Protein AF-A0A6L5Y788-F1 (afdb_monomer)

Organism: NCBI:txid2652293

Solvent-accessible surface area (backbone atoms only — not comparable to full-atom values): 7033 Å² total; per-residue (Å²): 133,80,58,71,67,57,57,49,53,23,48,60,52,17,72,68,35,89,85,42,58,87,49,101,49,81,70,29,58,57,44,36,47,52,39,24,48,56,45,33,57,74,68,73,44,86,84,49,72,66,62,54,51,52,50,51,50,54,55,53,49,57,52,54,72,63,44,67,59,62,55,51,49,55,51,50,54,51,52,53,52,55,51,52,53,52,50,54,49,52,53,51,53,50,50,56,51,51,54,54,49,52,50,52,51,50,52,52,51,52,53,50,52,53,50,54,50,54,52,50,62,66,67,71,112

pLDDT: mean 72.56, std 13.63, range [43.5, 88.69]

Structure (mmCIF, N/CA/C/O backbone):
data_AF-A0A6L5Y788-F1
#
_entry.id   AF-A0A6L5Y788-F1
#
loop_
_atom_site.group_PDB
_atom_site.id
_atom_site.type_symbol
_atom_site.label_atom_id
_atom_site.label_alt_id
_atom_site.label_comp_id
_atom_site.label_asym_id
_atom_site.label_entity_id
_atom_site.label_seq_id
_atom_site.pdbx_PDB_ins_code
_atom_site.Cartn_x
_atom_site.Cartn_y
_atom_site.Cartn_z
_atom_site.occupancy
_atom_site.B_iso_or_equiv
_atom_site.auth_seq_id
_atom_site.auth_comp_id
_atom_site.auth_asym_id
_atom_site.auth_atom_id
_atom_site.pdbx_PDB_model_num
ATOM 1 N N . MET A 1 1 ? -21.855 -12.867 31.171 1.00 57.97 1 MET A N 1
ATOM 2 C CA . MET A 1 1 ? -21.597 -12.597 29.741 1.00 57.97 1 MET A CA 1
ATOM 3 C C . MET A 1 1 ? -21.754 -11.102 29.607 1.00 57.97 1 MET A C 1
ATOM 5 O O . MET A 1 1 ? -22.825 -10.612 29.943 1.00 57.97 1 MET A O 1
ATOM 9 N N . VAL A 1 2 ? -20.671 -10.399 29.296 1.00 66.06 2 VAL A N 1
ATOM 10 C CA . VAL A 1 2 ? -20.666 -8.933 29.237 1.00 66.06 2 VAL A CA 1
ATOM 11 C C . VAL A 1 2 ? -21.474 -8.491 28.014 1.00 66.06 2 VAL A C 1
ATOM 13 O O . VAL A 1 2 ? -21.412 -9.137 26.968 1.00 66.06 2 VAL A O 1
ATOM 16 N N . ASP A 1 3 ? -22.275 -7.432 28.148 1.00 78.50 3 ASP A N 1
ATOM 17 C CA . ASP A 1 3 ? -23.074 -6.903 27.037 1.00 78.50 3 ASP A CA 1
ATOM 18 C C . ASP A 1 3 ? -22.144 -6.389 25.920 1.00 78.50 3 ASP A C 1
ATOM 20 O O . ASP A 1 3 ? -21.180 -5.664 26.177 1.00 78.50 3 ASP A O 1
ATOM 24 N N . LYS A 1 4 ? -22.449 -6.722 24.658 1.00 76.25 4 LYS A N 1
ATOM 25 C CA . LYS A 1 4 ? -21.700 -6.254 23.479 1.00 76.25 4 LYS A CA 1
ATOM 26 C C . LYS A 1 4 ? -21.617 -4.720 23.421 1.00 76.25 4 LYS A C 1
ATOM 28 O O . LYS A 1 4 ? -20.643 -4.185 22.896 1.00 76.25 4 LYS A O 1
ATOM 33 N N . LYS A 1 5 ? -22.581 -4.008 24.018 1.00 83.62 5 LYS A N 1
ATOM 34 C CA . LYS A 1 5 ? -22.548 -2.544 24.171 1.00 83.62 5 LYS A CA 1
ATOM 35 C C . LYS A 1 5 ? -21.382 -2.046 25.024 1.00 83.62 5 LYS A C 1
ATOM 37 O O . LYS A 1 5 ? -20.818 -1.005 24.703 1.00 83.62 5 LYS A O 1
ATOM 42 N N . VAL A 1 6 ? -20.998 -2.785 26.066 1.00 82.25 6 VAL A N 1
ATOM 43 C CA . VAL A 1 6 ? -19.867 -2.425 26.938 1.00 82.25 6 VAL A CA 1
ATOM 44 C C . VAL A 1 6 ? -18.557 -2.534 26.160 1.00 82.25 6 VAL A C 1
ATOM 46 O O . VAL A 1 6 ? -17.734 -1.625 26.216 1.00 82.25 6 VAL A O 1
ATOM 49 N N . TYR A 1 7 ? -18.394 -3.587 25.351 1.00 80.31 7 TYR A N 1
ATOM 50 C CA . TYR A 1 7 ? -17.236 -3.721 24.460 1.00 80.31 7 TYR A CA 1
ATOM 51 C C . TYR A 1 7 ? -17.181 -2.619 23.402 1.00 80.31 7 TYR A C 1
ATOM 53 O O . TYR A 1 7 ? -16.107 -2.089 23.130 1.00 80.31 7 TYR A O 1
ATOM 61 N N . GLN A 1 8 ? -18.326 -2.224 22.845 1.00 82.06 8 GLN A N 1
ATOM 62 C CA . GLN A 1 8 ? -18.378 -1.119 21.894 1.00 82.06 8 GLN A CA 1
ATOM 63 C C . GLN A 1 8 ? -17.957 0.212 22.526 1.00 82.06 8 GLN A C 1
ATOM 65 O O . GLN A 1 8 ? -17.104 0.898 21.970 1.00 82.06 8 GLN A O 1
ATOM 70 N N . GLN A 1 9 ? -18.499 0.553 23.696 1.00 84.81 9 GLN A N 1
ATOM 71 C CA . GLN A 1 9 ? -18.135 1.779 24.412 1.00 84.81 9 GLN A CA 1
ATOM 72 C C . GLN A 1 9 ? -16.658 1.781 24.817 1.00 84.81 9 GLN A C 1
ATOM 74 O O . GLN A 1 9 ? -15.970 2.781 24.626 1.00 84.81 9 GLN A O 1
ATOM 79 N N . ALA A 1 10 ? -16.150 0.648 25.308 1.00 83.44 10 ALA A N 1
ATOM 80 C CA . ALA A 1 10 ? -14.743 0.495 25.653 1.00 83.44 10 ALA A CA 1
ATOM 81 C C . ALA A 1 10 ? -13.829 0.694 2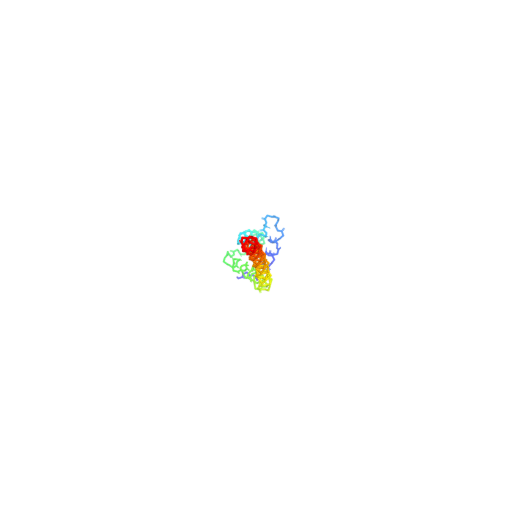4.432 1.00 83.44 10 ALA A C 1
ATOM 83 O O . ALA A 1 10 ? -12.781 1.321 24.552 1.00 83.44 10 ALA A O 1
ATOM 84 N N . PHE A 1 11 ? -14.223 0.184 23.262 1.00 82.31 11 PHE A N 1
ATOM 85 C CA . PHE A 1 11 ? -13.474 0.338 22.014 1.00 82.31 11 PHE A CA 1
ATOM 86 C C . PHE A 1 11 ? -13.505 1.783 21.494 1.00 82.31 11 PHE A C 1
ATOM 88 O O . PHE A 1 11 ? -12.471 2.325 21.121 1.00 82.31 11 PHE A O 1
ATOM 95 N N . GLU A 1 12 ? -14.667 2.442 21.515 1.00 82.88 12 GLU A N 1
ATOM 96 C CA . GLU A 1 12 ? -14.800 3.851 21.115 1.00 82.88 12 GLU A CA 1
ATOM 97 C C . GLU A 1 12 ? -14.002 4.795 22.025 1.00 82.88 12 GLU A C 1
ATOM 99 O O . GLU A 1 12 ? -13.429 5.771 21.544 1.00 82.88 12 GLU A O 1
ATOM 104 N N . GLU A 1 13 ? -13.931 4.511 23.327 1.00 83.38 13 GLU A N 1
ATOM 105 C CA . GLU A 1 13 ? -13.080 5.260 24.258 1.00 83.38 13 GLU A CA 1
ATOM 106 C C . GLU A 1 13 ? -11.594 4.927 24.089 1.00 83.38 13 GLU A C 1
ATOM 108 O O . GLU A 1 13 ? -10.760 5.826 24.170 1.00 83.38 13 GLU A O 1
ATOM 113 N N . ALA A 1 14 ? -11.248 3.674 23.776 1.00 82.50 14 ALA A N 1
ATOM 114 C CA . ALA A 1 14 ? -9.875 3.289 23.459 1.00 82.50 14 ALA A CA 1
ATOM 115 C C . ALA A 1 14 ? -9.331 4.037 22.231 1.00 82.50 14 ALA A C 1
ATOM 117 O O . ALA A 1 14 ? -8.187 4.474 22.245 1.00 82.50 14 ALA A O 1
ATOM 118 N N . LEU A 1 15 ? -10.152 4.261 21.201 1.00 76.62 15 LEU A N 1
ATOM 119 C CA . LEU A 1 15 ? -9.755 5.030 20.013 1.00 76.62 15 LEU A CA 1
ATOM 120 C C . LEU A 1 15 ? -9.549 6.532 20.275 1.00 76.62 15 LEU A C 1
ATOM 122 O O . LEU A 1 15 ? -8.918 7.213 19.469 1.00 76.62 15 LEU A O 1
ATOM 126 N N . LYS A 1 16 ? -10.086 7.065 21.378 1.00 80.19 16 LYS A N 1
ATOM 127 C CA . LYS A 1 16 ? -9.874 8.461 21.800 1.00 80.19 16 LYS A CA 1
ATOM 128 C C . LYS A 1 16 ? -8.634 8.624 22.681 1.00 80.19 16 LYS A C 1
ATOM 130 O O . LYS A 1 16 ? -8.265 9.757 22.990 1.00 80.19 16 LYS A O 1
ATOM 135 N N . ASP A 1 17 ? -8.024 7.522 23.116 1.00 74.12 17 ASP A N 1
ATOM 136 C CA . ASP A 1 17 ? -6.848 7.534 23.977 1.00 74.12 17 ASP A CA 1
ATOM 137 C C . ASP A 1 17 ? -5.625 8.025 23.169 1.00 74.12 17 ASP A C 1
ATOM 139 O O . ASP A 1 17 ? -5.265 7.406 22.167 1.00 74.12 17 ASP A O 1
ATOM 143 N N . PRO A 1 18 ? -4.975 9.137 23.563 1.00 71.31 18 PRO A N 1
ATOM 144 C CA . PRO A 1 18 ? -3.837 9.697 22.831 1.00 71.31 18 PRO A CA 1
ATOM 145 C C . PRO A 1 18 ? -2.613 8.769 22.801 1.00 71.31 18 PRO A C 1
ATOM 147 O O . PRO A 1 18 ? -1.731 8.959 21.957 1.00 71.31 18 PRO A O 1
ATOM 150 N N . ASP A 1 19 ? -2.552 7.777 23.696 1.00 70.44 19 ASP A N 1
ATOM 151 C CA . ASP A 1 19 ? -1.495 6.765 23.719 1.00 70.44 19 ASP A CA 1
ATOM 152 C C . ASP A 1 19 ? -1.751 5.619 22.724 1.00 70.44 19 ASP A C 1
ATOM 154 O O . ASP A 1 19 ? -0.827 4.861 22.416 1.00 70.44 19 ASP A O 1
ATOM 158 N N . VAL A 1 20 ? -2.975 5.498 22.195 1.00 70.12 20 VAL A N 1
ATOM 159 C CA . VAL A 1 20 ? -3.331 4.517 21.165 1.00 70.12 20 VAL A CA 1
ATOM 160 C C . VAL A 1 20 ? -2.978 5.098 19.800 1.00 70.12 20 VAL A C 1
ATOM 162 O O . VAL A 1 20 ? -3.691 5.917 19.219 1.00 70.12 20 VAL A O 1
ATOM 165 N N . LYS A 1 21 ? -1.840 4.665 19.256 1.00 62.56 21 LYS A N 1
ATOM 166 C CA . LYS A 1 21 ? -1.454 4.997 17.885 1.00 62.56 21 LYS A CA 1
ATOM 167 C C . LYS A 1 21 ? -2.100 3.979 16.961 1.00 62.56 21 LYS A C 1
ATOM 169 O O . LYS A 1 21 ? -1.627 2.854 16.871 1.00 62.56 21 LYS A O 1
ATOM 174 N N . SER A 1 22 ? -3.144 4.401 16.250 1.00 56.31 22 SER A N 1
ATOM 175 C CA . SER A 1 22 ? -3.706 3.692 15.094 1.00 56.31 22 SER A CA 1
ATOM 176 C C . SER A 1 22 ? -2.661 3.626 13.971 1.00 56.31 22 SER A C 1
ATOM 178 O O . SER A 1 22 ? -2.720 4.377 12.999 1.00 56.31 22 SER A O 1
ATOM 180 N N . ASN A 1 23 ? -1.637 2.793 14.131 1.00 49.16 23 ASN A N 1
ATOM 181 C CA . ASN A 1 23 ? -0.796 2.369 13.027 1.00 49.16 23 ASN A CA 1
ATOM 182 C C . ASN A 1 23 ? -1.453 1.146 12.379 1.00 49.16 23 ASN A C 1
ATOM 184 O O . ASN A 1 23 ? -1.990 0.290 13.069 1.00 49.16 23 ASN A O 1
ATOM 188 N N . GLU A 1 24 ? -1.426 1.088 11.049 1.00 49.66 24 GLU A N 1
ATOM 189 C CA . GLU A 1 24 ? -2.068 0.093 10.163 1.00 49.66 24 GLU A CA 1
ATOM 190 C C . GLU A 1 24 ? -1.502 -1.339 10.311 1.00 49.66 24 GLU A C 1
ATOM 192 O O . GLU A 1 24 ? -1.498 -2.141 9.384 1.00 49.66 24 GLU A O 1
ATOM 197 N N . THR A 1 25 ? -0.936 -1.653 11.469 1.00 45.41 25 THR A N 1
ATOM 198 C CA . THR A 1 25 ? -0.205 -2.875 11.777 1.00 45.41 25 THR A CA 1
ATOM 199 C C . THR A 1 25 ? -0.648 -3.347 13.149 1.00 45.41 25 THR A C 1
ATOM 201 O O . THR A 1 25 ? -0.847 -2.507 14.023 1.00 45.41 25 THR A O 1
ATOM 204 N N . ASP A 1 26 ? -0.716 -4.664 13.348 1.00 50.72 26 ASP A N 1
ATOM 205 C CA . ASP A 1 26 ? -1.205 -5.398 14.534 1.00 50.72 26 ASP A CA 1
ATOM 206 C C . ASP A 1 26 ? -0.792 -4.852 15.930 1.00 50.72 26 ASP A C 1
ATOM 208 O O . ASP A 1 26 ? -1.338 -5.254 16.953 1.00 50.72 26 ASP A O 1
ATOM 212 N N . ASN A 1 27 ? 0.158 -3.917 16.004 1.00 45.81 27 ASN A N 1
ATOM 213 C CA . ASN A 1 27 ? 0.553 -3.183 17.207 1.00 45.81 27 ASN A CA 1
ATOM 214 C C . ASN A 1 27 ? -0.549 -2.277 17.796 1.00 45.81 27 ASN A C 1
ATOM 216 O O . ASN A 1 27 ? -0.525 -2.022 19.003 1.00 45.81 27 ASN A O 1
ATOM 220 N N . ALA A 1 28 ? -1.508 -1.793 16.995 1.00 57.91 28 ALA A N 1
ATOM 221 C CA . ALA A 1 28 ? -2.639 -1.014 17.512 1.00 57.91 28 ALA A CA 1
ATOM 222 C C . ALA A 1 28 ? -3.582 -1.878 18.376 1.00 57.91 28 ALA A C 1
ATOM 224 O O . ALA A 1 28 ? -4.106 -1.400 19.385 1.00 57.91 28 ALA A O 1
ATOM 225 N N . ASP A 1 29 ? -3.727 -3.171 18.060 1.00 69.94 29 ASP A N 1
ATOM 226 C CA . ASP A 1 29 ? -4.638 -4.090 18.756 1.00 69.94 29 ASP A CA 1
ATOM 227 C C . ASP A 1 29 ? -4.264 -4.294 20.232 1.00 69.94 29 ASP A C 1
ATOM 229 O O . ASP A 1 29 ? -5.140 -4.440 21.089 1.00 69.94 29 ASP A O 1
ATOM 233 N N . GLU A 1 30 ? -2.969 -4.284 20.565 1.00 76.00 30 GLU A N 1
ATOM 234 C CA . GLU A 1 30 ? -2.505 -4.439 21.948 1.00 76.00 30 GLU A CA 1
ATOM 235 C C . GLU A 1 30 ? -2.764 -3.176 22.783 1.00 76.00 30 GLU A C 1
ATOM 237 O O . GLU A 1 30 ? -3.195 -3.265 23.937 1.00 76.00 30 GLU A O 1
ATOM 242 N N . GLN A 1 31 ? -2.590 -1.994 22.183 1.00 79.31 31 GLN A N 1
ATOM 243 C CA . GLN A 1 31 ? -2.865 -0.708 22.831 1.00 79.31 31 GLN A CA 1
ATOM 244 C C . GLN A 1 31 ? -4.370 -0.498 23.034 1.00 79.31 31 GLN A C 1
ATOM 246 O O . GLN A 1 31 ? -4.799 -0.131 24.130 1.00 79.31 31 GLN A O 1
ATOM 251 N N . ILE A 1 32 ? -5.178 -0.820 22.018 1.00 80.56 32 ILE A N 1
ATOM 252 C CA . ILE A 1 32 ? -6.644 -0.799 22.098 1.00 80.56 32 ILE A CA 1
ATOM 253 C C . ILE A 1 32 ? -7.119 -1.771 23.179 1.00 80.56 32 ILE A C 1
ATOM 255 O O . ILE A 1 32 ? -7.925 -1.400 24.032 1.00 80.56 32 ILE A O 1
ATOM 259 N N . ARG A 1 33 ? -6.574 -2.994 23.219 1.00 83.62 33 ARG A N 1
ATOM 260 C CA . ARG A 1 33 ? -6.894 -3.978 24.261 1.00 83.62 33 ARG A CA 1
ATOM 261 C C . ARG A 1 33 ? -6.582 -3.443 25.656 1.00 83.62 33 ARG A C 1
ATOM 263 O O . ARG A 1 33 ? -7.427 -3.556 26.542 1.00 83.62 33 ARG A O 1
ATOM 270 N N . ALA A 1 34 ? -5.401 -2.864 25.863 1.00 86.06 34 ALA A N 1
ATOM 271 C CA . ALA A 1 34 ? -5.020 -2.296 27.154 1.00 86.06 34 ALA A CA 1
ATOM 272 C C . ALA A 1 34 ? -5.962 -1.154 27.574 1.00 86.06 34 ALA A C 1
ATOM 274 O O . ALA A 1 34 ? -6.406 -1.108 28.722 1.00 86.06 34 ALA A O 1
ATOM 275 N N . ALA A 1 35 ? -6.328 -0.266 26.647 1.00 85.62 35 ALA A N 1
ATOM 276 C CA . ALA A 1 35 ? -7.266 0.821 26.910 1.00 85.62 35 ALA A CA 1
ATOM 277 C C . ALA A 1 35 ? -8.686 0.312 27.228 1.00 85.62 35 ALA A C 1
ATOM 279 O O . ALA A 1 35 ? -9.293 0.771 28.198 1.00 85.62 35 ALA A O 1
ATOM 280 N N . MET A 1 36 ? -9.178 -0.695 26.499 1.00 85.50 36 MET A N 1
ATOM 281 C CA . MET A 1 36 ? -10.466 -1.341 26.771 1.00 85.50 36 MET A CA 1
ATOM 282 C C . MET A 1 36 ? -10.503 -1.998 28.154 1.00 85.50 36 MET A C 1
ATOM 284 O O . MET A 1 36 ? -11.479 -1.830 28.882 1.00 85.50 36 MET A O 1
ATOM 288 N N . ILE A 1 37 ? -9.435 -2.701 28.550 1.00 88.44 37 ILE A N 1
ATOM 289 C CA . ILE A 1 37 ? -9.324 -3.306 29.887 1.00 88.44 37 ILE A CA 1
ATOM 290 C C . ILE A 1 37 ? -9.408 -2.220 30.962 1.00 88.44 37 ILE A C 1
ATOM 292 O O . ILE A 1 37 ? -10.251 -2.316 31.851 1.00 88.44 37 ILE A O 1
ATOM 296 N N . ARG A 1 38 ? -8.619 -1.141 30.834 1.00 88.69 38 ARG A N 1
ATOM 297 C CA . ARG A 1 38 ? -8.652 -0.008 31.778 1.00 88.69 38 ARG A CA 1
ATOM 298 C C . ARG A 1 38 ? -10.046 0.609 31.888 1.00 88.69 38 ARG A C 1
ATOM 300 O O . ARG A 1 38 ? -10.447 1.030 32.971 1.00 88.69 38 ARG A O 1
ATOM 307 N N . TYR A 1 39 ? -10.775 0.707 30.779 1.00 87.56 39 TYR A N 1
ATOM 308 C CA . TYR A 1 39 ? -12.141 1.223 30.775 1.00 87.56 39 TYR A CA 1
ATOM 309 C C . TYR A 1 39 ? -13.103 0.290 31.520 1.00 87.56 39 TYR A C 1
ATOM 311 O O . TYR A 1 39 ? -13.844 0.746 32.388 1.00 87.56 39 TYR A O 1
ATOM 319 N N . MET A 1 40 ? -13.061 -1.011 31.234 1.00 85.31 40 MET A N 1
ATOM 320 C CA . MET A 1 40 ? -13.938 -1.998 31.870 1.00 85.31 40 MET A CA 1
ATOM 321 C C . MET A 1 40 ? -13.669 -2.122 33.374 1.00 85.31 40 MET A C 1
ATOM 323 O O . MET A 1 40 ? -14.613 -2.138 34.161 1.00 85.31 40 MET A O 1
ATOM 327 N N . GLU A 1 41 ? -12.402 -2.093 33.794 1.00 88.25 41 GLU A N 1
ATOM 328 C CA . GLU A 1 41 ? -12.028 -2.059 35.214 1.00 88.25 41 GLU A CA 1
ATOM 329 C C . GLU A 1 41 ? -12.594 -0.820 35.924 1.00 88.25 41 GLU A C 1
ATOM 331 O O . GLU A 1 41 ? -13.120 -0.925 37.031 1.00 88.25 41 GLU A O 1
ATOM 336 N N . LYS A 1 42 ? -12.560 0.356 35.277 1.00 88.56 42 LYS A N 1
ATOM 337 C CA . LYS A 1 42 ? -13.152 1.593 35.822 1.00 88.56 42 LYS A CA 1
ATOM 338 C C . LYS A 1 42 ? -14.674 1.525 35.956 1.00 88.56 42 LYS A C 1
ATOM 340 O O . LYS A 1 42 ? -15.217 2.157 36.857 1.00 88.56 42 LYS A O 1
ATOM 345 N N . GLN A 1 43 ? -15.352 0.789 35.076 1.00 84.50 43 GLN A N 1
ATOM 346 C CA . GLN A 1 43 ? -16.801 0.565 35.141 1.00 84.50 43 GLN A CA 1
ATOM 347 C C . GLN A 1 43 ? -17.183 -0.602 36.069 1.00 84.50 43 GLN A C 1
ATOM 349 O O . GLN A 1 43 ? -18.366 -0.888 36.228 1.00 84.50 43 GLN A O 1
ATOM 354 N N . ASN A 1 44 ? -16.201 -1.242 36.720 1.00 85.44 44 ASN A N 1
ATOM 355 C CA . ASN A 1 44 ? -16.390 -2.426 37.561 1.00 85.44 44 ASN A CA 1
ATOM 356 C C . ASN A 1 44 ? -17.022 -3.609 36.796 1.00 85.44 44 ASN A C 1
ATOM 358 O O . ASN A 1 44 ? -17.793 -4.390 37.355 1.00 85.44 44 ASN A O 1
ATOM 362 N N . GLU A 1 45 ? -16.694 -3.712 35.507 1.00 85.81 45 GLU A N 1
ATOM 363 C CA . GLU A 1 45 ? -17.172 -4.742 34.588 1.00 85.81 45 GLU A CA 1
ATOM 364 C C . GLU A 1 45 ? -16.213 -5.938 34.528 1.00 85.81 45 GLU A C 1
ATOM 366 O O . GLU A 1 45 ? -15.004 -5.823 34.744 1.00 85.81 45 GLU A O 1
ATOM 371 N N . GLU A 1 46 ? -16.751 -7.115 34.204 1.00 83.75 46 GLU A N 1
ATOM 372 C CA . GLU A 1 46 ? -15.963 -8.347 34.108 1.00 83.75 46 GLU A CA 1
ATOM 373 C C . GLU A 1 46 ? -14.995 -8.293 32.909 1.00 83.75 46 GLU A C 1
ATOM 375 O O . GLU A 1 46 ? -15.407 -8.256 31.749 1.00 83.75 46 GLU A O 1
ATOM 380 N N . VAL A 1 47 ? -13.685 -8.344 33.165 1.00 84.38 47 VAL A N 1
ATOM 381 C CA . VAL A 1 47 ? -12.672 -8.330 32.099 1.00 84.38 47 VAL A CA 1
ATOM 382 C C . VAL A 1 47 ? -12.450 -9.736 31.546 1.00 84.38 47 VAL A C 1
ATOM 384 O O . VAL A 1 47 ? -11.884 -10.611 32.202 1.00 84.38 47 VAL A O 1
ATOM 387 N N . ARG A 1 48 ? -12.832 -9.942 30.284 1.00 84.19 48 ARG A N 1
ATOM 388 C CA . ARG A 1 48 ? -12.619 -11.200 29.555 1.00 84.19 48 ARG A CA 1
ATOM 389 C C . ARG A 1 48 ? -11.687 -10.984 28.371 1.00 84.19 48 ARG A C 1
ATOM 391 O O . ARG A 1 48 ? -12.114 -10.610 27.284 1.00 84.19 48 ARG A O 1
ATOM 398 N N . LEU A 1 49 ? -10.401 -11.271 28.573 1.00 79.69 49 LEU A N 1
ATOM 399 C CA . LEU A 1 49 ? -9.335 -11.012 27.591 1.00 79.69 49 LEU A CA 1
ATOM 400 C C . LEU A 1 49 ? -9.578 -11.656 26.219 1.00 79.69 49 LEU A C 1
ATOM 402 O O . LEU A 1 49 ? -9.192 -11.090 25.198 1.00 79.69 49 LEU A O 1
ATOM 406 N N . LYS A 1 50 ? -10.196 -12.843 26.194 1.00 75.50 50 LYS A N 1
ATOM 407 C CA . LYS A 1 50 ? -10.531 -13.536 24.947 1.00 75.50 50 LYS A CA 1
ATOM 408 C C . LYS A 1 50 ? -11.641 -12.809 24.183 1.00 75.50 50 LYS A C 1
ATOM 410 O O . LYS A 1 50 ? -11.465 -12.542 23.006 1.00 75.50 50 LYS A O 1
ATOM 415 N N . GLU A 1 51 ? -12.720 -12.427 24.867 1.00 79.62 51 GLU A N 1
ATOM 416 C CA . GLU A 1 51 ? -13.864 -11.730 24.258 1.00 79.62 51 GLU A CA 1
ATOM 417 C C . GLU A 1 51 ? -13.467 -10.333 23.750 1.00 79.62 51 GLU A C 1
ATOM 419 O O . GLU A 1 51 ? -13.849 -9.953 22.648 1.00 79.62 51 GLU A O 1
ATOM 424 N N . ILE A 1 52 ? -12.613 -9.612 24.488 1.00 80.81 52 ILE A N 1
ATOM 425 C CA . ILE A 1 52 ? -12.026 -8.338 24.035 1.00 80.81 52 ILE A CA 1
ATOM 426 C C . ILE A 1 52 ? -11.183 -8.549 22.771 1.00 80.81 52 ILE A C 1
ATOM 428 O O . ILE A 1 52 ? -11.293 -7.790 21.814 1.00 80.81 52 ILE A O 1
ATOM 432 N N . GLY A 1 53 ? -10.348 -9.592 22.757 1.00 75.69 53 GLY A N 1
ATOM 433 C CA . GLY A 1 53 ? -9.509 -9.920 21.607 1.00 75.69 53 GLY A CA 1
ATOM 434 C C . GLY A 1 53 ? -10.295 -10.297 20.357 1.00 75.69 53 GLY A C 1
ATOM 435 O O . GLY A 1 53 ? -9.966 -9.830 19.270 1.00 75.69 53 GLY A O 1
ATOM 436 N N . ASP A 1 54 ? -11.331 -11.118 20.519 1.00 75.69 54 ASP A N 1
ATOM 437 C CA . ASP A 1 54 ? -12.211 -11.524 19.425 1.00 75.69 54 ASP A CA 1
ATOM 438 C C . ASP A 1 54 ? -13.003 -10.312 18.893 1.00 75.69 54 ASP A C 1
ATOM 440 O O . ASP A 1 54 ? -13.114 -10.148 17.682 1.00 75.69 54 ASP A O 1
ATOM 444 N N . TYR A 1 55 ? -13.453 -9.402 19.769 1.00 79.12 55 TYR A N 1
ATOM 445 C CA . TYR A 1 55 ? -14.146 -8.169 19.377 1.00 79.12 55 TYR A CA 1
ATOM 446 C C . TYR A 1 55 ? -13.253 -7.190 18.603 1.00 79.12 55 TYR A C 1
ATOM 448 O O . TYR A 1 55 ? -13.675 -6.671 17.572 1.00 79.12 55 TYR A O 1
ATOM 456 N N . ILE A 1 56 ? -12.021 -6.941 19.068 1.00 76.12 56 ILE A N 1
ATOM 457 C CA . ILE A 1 56 ? -11.058 -6.089 18.347 1.00 76.12 56 ILE A CA 1
ATOM 458 C C . ILE A 1 56 ? -10.809 -6.680 16.962 1.00 76.12 56 ILE A C 1
ATOM 460 O O . ILE A 1 56 ? -10.995 -5.989 15.969 1.00 76.12 56 ILE A O 1
ATOM 464 N N . ARG A 1 57 ? -10.528 -7.986 16.885 1.00 72.06 57 ARG A N 1
ATOM 465 C CA . ARG A 1 57 ? -10.318 -8.674 15.610 1.00 72.06 57 ARG A CA 1
ATOM 466 C C . ARG A 1 57 ? -11.535 -8.578 14.685 1.00 72.06 57 ARG A C 1
ATOM 468 O O . ARG A 1 57 ? -11.351 -8.327 13.504 1.00 72.06 57 ARG A O 1
ATOM 475 N N . GLU A 1 58 ? -12.762 -8.748 15.187 1.00 72.50 58 GLU A N 1
ATOM 476 C CA . GLU A 1 58 ? -13.990 -8.546 14.395 1.00 72.50 58 GLU A CA 1
ATOM 477 C C . GLU A 1 58 ? -14.081 -7.122 13.823 1.00 72.50 58 GLU A C 1
ATOM 479 O O . GLU A 1 58 ? -14.518 -6.946 12.688 1.00 72.50 58 GLU A O 1
ATOM 484 N N . ARG A 1 59 ? -13.678 -6.102 14.589 1.00 72.44 59 ARG A N 1
ATOM 485 C CA . ARG A 1 59 ? -13.745 -4.693 14.172 1.00 72.44 59 ARG A CA 1
ATOM 486 C C . ARG A 1 59 ? -12.636 -4.326 13.186 1.00 72.44 59 ARG A C 1
ATOM 488 O O . ARG A 1 59 ? -12.944 -3.676 12.193 1.00 72.44 59 ARG A O 1
ATOM 495 N N . THR A 1 60 ? -11.410 -4.795 13.406 1.00 64.38 60 THR A N 1
ATOM 496 C CA . THR A 1 60 ? -10.275 -4.589 12.493 1.00 64.38 60 THR A CA 1
ATOM 497 C C . THR A 1 60 ? -10.474 -5.365 11.184 1.00 64.38 60 THR A C 1
ATOM 499 O O . THR A 1 60 ? -10.315 -4.806 10.103 1.00 64.38 60 THR A O 1
ATOM 502 N N . LEU A 1 61 ? -10.934 -6.624 11.246 1.00 56.03 61 LEU A N 1
ATOM 503 C CA . LEU A 1 61 ? -11.242 -7.417 10.045 1.00 56.03 61 LEU A CA 1
ATOM 504 C C . LEU A 1 61 ? -12.426 -6.855 9.244 1.00 56.03 61 LEU A C 1
ATOM 506 O O . LEU A 1 61 ? -12.432 -6.960 8.021 1.00 56.03 61 LEU A O 1
ATOM 510 N N . ALA A 1 62 ? -13.424 -6.250 9.898 1.00 53.91 62 ALA A N 1
ATOM 511 C CA . ALA A 1 62 ? -14.530 -5.591 9.199 1.00 53.91 62 ALA A CA 1
ATOM 512 C C . ALA A 1 62 ? -14.078 -4.339 8.417 1.00 53.91 62 ALA A C 1
ATOM 514 O O . ALA A 1 62 ? -14.680 -4.011 7.393 1.00 53.91 62 ALA A O 1
ATOM 515 N N . GLU A 1 63 ? -13.017 -3.655 8.860 1.00 46.00 63 GLU A N 1
ATOM 516 C CA . GLU A 1 63 ? -12.358 -2.595 8.082 1.00 46.00 63 GLU A CA 1
ATOM 517 C C . GLU A 1 63 ? -11.494 -3.174 6.946 1.00 46.00 63 GLU A C 1
ATOM 519 O O . GLU A 1 63 ? -11.493 -2.640 5.834 1.00 46.00 63 GLU A O 1
ATOM 524 N N . ASP A 1 64 ? -10.863 -4.330 7.161 1.00 43.50 64 ASP A N 1
ATOM 525 C CA . ASP A 1 64 ? -10.102 -5.060 6.136 1.00 43.50 64 ASP A CA 1
ATOM 526 C C . ASP A 1 64 ? -10.980 -5.654 5.018 1.00 43.50 64 ASP A C 1
ATOM 528 O O . ASP A 1 64 ? -10.553 -5.724 3.864 1.00 43.50 64 ASP A O 1
ATOM 532 N N . GLU A 1 65 ? -12.236 -6.017 5.300 1.00 44.97 65 GLU A N 1
ATOM 533 C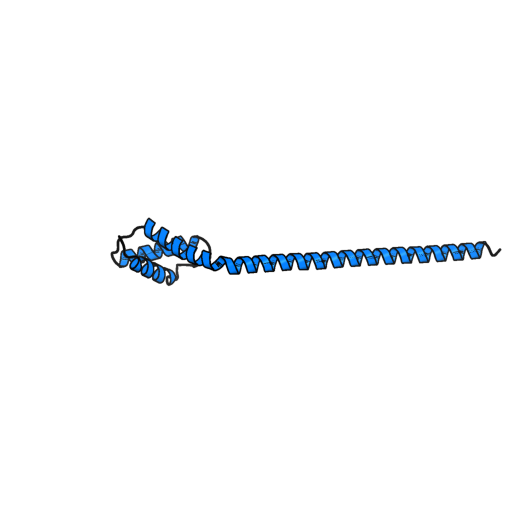 CA . GLU A 1 65 ? -13.228 -6.385 4.275 1.00 44.97 65 GLU A CA 1
ATOM 534 C C . GLU A 1 65 ? -13.747 -5.175 3.466 1.00 44.97 65 GLU A C 1
ATOM 536 O O . GLU A 1 65 ? -14.297 -5.358 2.374 1.00 44.97 65 GLU A O 1
ATOM 541 N N . LEU A 1 66 ? -13.522 -3.937 3.931 1.00 47.38 66 LEU A N 1
ATOM 542 C CA . LEU A 1 66 ? -13.804 -2.693 3.193 1.00 47.38 66 LEU A CA 1
ATOM 543 C C . LEU A 1 66 ? -12.607 -2.205 2.345 1.00 47.38 66 LEU A C 1
ATOM 545 O O . LEU A 1 66 ? -12.811 -1.605 1.285 1.00 47.38 66 LEU A O 1
ATOM 549 N N . LEU A 1 67 ? -11.372 -2.541 2.732 1.00 44.62 67 LEU A N 1
ATOM 550 C CA . LEU A 1 67 ? -10.125 -2.322 1.978 1.00 44.62 67 LEU A CA 1
ATOM 551 C C . LEU A 1 67 ? -9.883 -3.144 0.669 1.00 44.62 67 LEU A C 1
ATOM 553 O O . LEU A 1 67 ? -8.975 -2.770 -0.083 1.00 44.62 67 LEU A O 1
ATOM 557 N N . PRO A 1 68 ? -10.651 -4.184 0.250 1.00 48.03 68 PRO A N 1
ATOM 558 C CA . PRO A 1 68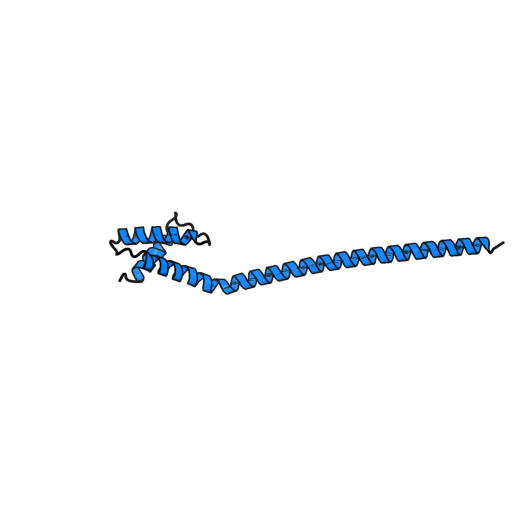 ? -10.337 -4.967 -0.955 1.00 48.03 68 PRO A CA 1
ATOM 559 C C . PRO A 1 68 ? -10.559 -4.229 -2.281 1.00 48.03 68 PRO A C 1
ATOM 561 O O . PRO A 1 68 ? -10.214 -4.767 -3.339 1.00 48.03 68 PRO A O 1
ATOM 564 N N . LYS A 1 69 ? -11.163 -3.034 -2.260 1.00 47.59 69 LYS A N 1
ATOM 565 C CA . LYS A 1 69 ? -11.361 -2.207 -3.461 1.00 47.59 69 LYS A CA 1
ATOM 566 C C . LYS A 1 69 ? -10.185 -1.261 -3.709 1.00 47.59 69 LYS A C 1
ATOM 568 O O . LYS A 1 69 ? -9.646 -1.265 -4.811 1.00 47.59 69 LYS A O 1
ATOM 573 N N . SER A 1 70 ? -9.704 -0.563 -2.681 1.00 50.53 70 SER A N 1
ATOM 574 C CA . SER A 1 70 ? -8.598 0.398 -2.806 1.00 50.53 70 SER A CA 1
ATOM 575 C C . SER A 1 70 ? -7.251 -0.273 -3.101 1.00 50.53 70 SER A C 1
ATOM 577 O O . SER A 1 70 ? -6.462 0.244 -3.888 1.00 50.53 70 SER A O 1
ATOM 579 N N . PHE A 1 71 ? -6.993 -1.466 -2.555 1.00 46.38 71 PHE A N 1
ATOM 580 C CA . PHE A 1 71 ? -5.730 -2.176 -2.800 1.00 46.38 71 PHE A CA 1
ATOM 581 C C . PHE A 1 71 ? -5.640 -2.814 -4.195 1.00 46.38 71 PHE A C 1
ATOM 583 O O . PHE A 1 71 ? -4.553 -2.923 -4.765 1.00 46.38 71 PHE A O 1
ATOM 590 N N . LYS A 1 72 ? -6.774 -3.238 -4.773 1.00 49.12 72 LYS A N 1
ATOM 591 C CA . LYS A 1 72 ? -6.813 -3.754 -6.152 1.00 49.12 72 LYS A CA 1
ATOM 592 C C . LYS A 1 72 ? -6.622 -2.638 -7.173 1.00 49.12 72 LYS A C 1
ATOM 594 O O . LYS A 1 72 ? -5.907 -2.858 -8.145 1.00 49.12 72 LYS A O 1
ATOM 599 N N . GLU A 1 73 ? -7.196 -1.465 -6.923 1.00 47.69 73 GLU A N 1
ATOM 600 C CA . GLU A 1 73 ? -6.991 -0.271 -7.749 1.00 47.69 73 GLU A CA 1
ATOM 601 C C . GLU A 1 73 ? -5.536 0.217 -7.652 1.00 47.69 73 GLU A C 1
ATOM 603 O O . GLU A 1 73 ? -4.872 0.329 -8.677 1.00 47.69 73 GLU A O 1
ATOM 608 N N . ALA A 1 74 ? -4.960 0.316 -6.448 1.00 48.91 74 ALA A N 1
ATOM 609 C CA . ALA A 1 74 ? -3.552 0.693 -6.273 1.00 48.91 74 ALA A CA 1
ATOM 610 C C . ALA A 1 74 ? -2.558 -0.309 -6.904 1.00 48.91 74 ALA A C 1
ATOM 612 O O . ALA A 1 74 ? -1.507 0.076 -7.423 1.00 48.91 74 ALA A O 1
ATOM 613 N N . LYS A 1 75 ? -2.875 -1.613 -6.892 1.00 52.75 75 LYS A N 1
ATOM 614 C CA . LYS A 1 75 ? -2.055 -2.643 -7.552 1.00 52.75 75 LYS A CA 1
ATOM 615 C C . LYS A 1 75 ? -2.208 -2.616 -9.078 1.00 52.75 75 LYS A C 1
ATOM 617 O O . LYS A 1 75 ? -1.229 -2.877 -9.776 1.00 52.75 75 LYS A O 1
ATOM 622 N N . ALA A 1 76 ? -3.398 -2.295 -9.587 1.00 53.16 76 ALA A N 1
ATOM 623 C CA . ALA A 1 76 ? -3.649 -2.120 -11.017 1.00 53.16 76 ALA A CA 1
ATOM 624 C C . ALA A 1 76 ? -2.949 -0.865 -11.566 1.00 53.16 76 ALA A C 1
ATOM 626 O O . ALA A 1 76 ? -2.299 -0.946 -12.607 1.00 53.16 76 ALA A O 1
ATOM 627 N N . ASP A 1 77 ? -2.982 0.245 -10.825 1.00 55.78 77 ASP A N 1
ATOM 628 C CA . ASP A 1 77 ? -2.303 1.492 -11.194 1.00 55.78 77 ASP A CA 1
ATOM 629 C C . ASP A 1 77 ? -0.779 1.323 -11.235 1.00 55.78 77 ASP A C 1
ATOM 631 O O . ASP A 1 77 ? -0.110 1.808 -12.150 1.00 55.78 77 ASP A O 1
ATOM 635 N N . ARG A 1 78 ? -0.213 0.560 -10.292 1.00 53.12 78 ARG A N 1
ATOM 636 C CA . ARG A 1 78 ? 1.219 0.239 -10.292 1.00 53.12 78 ARG A CA 1
ATOM 637 C C . ARG A 1 78 ? 1.629 -0.645 -11.474 1.00 53.12 78 ARG A C 1
ATOM 639 O O . ARG A 1 78 ? 2.656 -0.383 -12.092 1.00 53.12 78 ARG A O 1
ATOM 646 N N . ALA A 1 79 ? 0.832 -1.660 -11.810 1.00 57.66 79 ALA A N 1
ATOM 647 C CA . ALA A 1 79 ? 1.107 -2.527 -12.957 1.00 57.66 79 ALA A CA 1
ATOM 648 C C . ALA A 1 79 ? 1.030 -1.759 -14.292 1.00 57.66 79 ALA A C 1
ATOM 650 O O . ALA A 1 79 ? 1.868 -1.963 -15.168 1.00 57.66 79 ALA A O 1
ATOM 651 N N . ALA A 1 80 ? 0.077 -0.829 -14.423 1.00 61.69 80 ALA A N 1
ATOM 652 C CA . ALA A 1 80 ? -0.043 0.032 -15.598 1.00 61.69 80 ALA A CA 1
ATOM 653 C C . ALA A 1 80 ? 1.148 1.000 -15.747 1.00 61.69 80 ALA A C 1
ATOM 655 O O . ALA A 1 80 ? 1.620 1.238 -16.860 1.00 61.69 80 ALA A O 1
ATOM 656 N N . LEU A 1 81 ? 1.667 1.530 -14.634 1.00 61.59 81 LEU A N 1
ATOM 657 C CA . LEU A 1 81 ? 2.860 2.384 -14.620 1.00 61.59 81 LEU A CA 1
ATOM 658 C C . LEU A 1 81 ? 4.135 1.626 -15.015 1.00 61.59 81 LEU A C 1
ATOM 660 O O . LEU A 1 81 ? 4.933 2.150 -15.791 1.00 61.59 81 LEU A O 1
ATOM 664 N N . GLU A 1 82 ? 4.318 0.399 -14.524 1.00 64.38 82 GLU A N 1
ATOM 665 C CA . GLU A 1 82 ? 5.465 -0.446 -14.888 1.00 64.38 82 GLU A CA 1
ATOM 666 C C . GLU A 1 82 ? 5.423 -0.834 -16.380 1.00 64.38 82 GLU A C 1
ATOM 668 O O . GLU A 1 82 ? 6.445 -0.772 -17.066 1.00 64.38 82 GLU A O 1
ATOM 673 N N . GLU A 1 83 ? 4.240 -1.131 -16.929 1.00 68.12 83 GLU A N 1
ATOM 674 C CA . GLU A 1 83 ? 4.084 -1.429 -18.359 1.00 68.12 83 GLU A CA 1
ATOM 675 C C . GLU A 1 83 ? 4.345 -0.200 -19.249 1.00 68.12 83 GLU A C 1
ATOM 677 O O . GLU A 1 83 ? 4.972 -0.316 -20.305 1.00 68.12 83 GLU A O 1
ATOM 682 N N . ALA A 1 84 ? 3.916 0.994 -18.828 1.00 69.56 84 ALA A N 1
ATOM 683 C CA . ALA A 1 84 ? 4.176 2.233 -19.561 1.00 69.56 84 ALA A CA 1
ATOM 684 C C . ALA A 1 84 ? 5.675 2.583 -19.601 1.00 69.56 84 ALA A C 1
ATOM 686 O O . ALA A 1 84 ? 6.188 2.972 -20.653 1.00 69.56 84 ALA A O 1
ATOM 687 N N . GLN A 1 85 ? 6.390 2.396 -18.487 1.00 72.44 85 GLN A N 1
ATOM 688 C CA . GLN A 1 85 ? 7.835 2.632 -18.414 1.00 72.44 85 GLN A CA 1
ATOM 689 C C . GLN A 1 85 ? 8.627 1.647 -19.280 1.00 72.44 85 GLN A C 1
ATOM 691 O O . GLN A 1 85 ? 9.560 2.051 -19.979 1.00 72.44 85 GLN A O 1
ATOM 696 N N . GLU A 1 86 ? 8.242 0.369 -19.286 1.00 71.81 86 GLU A N 1
ATOM 697 C CA . GLU A 1 86 ? 8.907 -0.635 -20.119 1.00 71.81 86 GLU A CA 1
ATOM 698 C C . GLU A 1 86 ? 8.640 -0.390 -21.612 1.00 71.81 86 GLU A C 1
ATOM 700 O O . GLU A 1 86 ? 9.558 -0.491 -22.428 1.00 71.81 86 GLU A O 1
ATOM 705 N N . ARG A 1 87 ? 7.424 0.037 -21.986 1.00 74.69 87 ARG A N 1
ATOM 706 C CA . ARG A 1 87 ? 7.117 0.456 -23.366 1.00 74.69 87 ARG A CA 1
ATOM 707 C C . ARG A 1 87 ? 7.972 1.645 -23.807 1.00 74.69 87 ARG A C 1
ATOM 709 O O . ARG A 1 87 ? 8.569 1.584 -24.881 1.00 74.69 87 ARG A O 1
ATOM 716 N N . GLU A 1 88 ? 8.096 2.684 -22.979 1.00 78.31 88 GLU A N 1
ATOM 717 C CA . GLU A 1 88 ? 8.932 3.851 -23.300 1.00 78.31 88 GLU A CA 1
ATOM 718 C C . GLU A 1 88 ? 10.412 3.461 -23.463 1.00 78.31 88 GLU A C 1
ATOM 720 O O . GLU A 1 88 ? 11.107 3.929 -24.374 1.00 78.31 88 GLU A O 1
ATOM 725 N N . ARG A 1 89 ? 10.904 2.558 -22.608 1.00 83.50 89 ARG A N 1
ATOM 726 C CA . ARG A 1 89 ? 12.268 2.036 -22.697 1.00 83.50 89 ARG A CA 1
ATOM 727 C C . ARG A 1 89 ? 12.497 1.267 -23.999 1.00 83.50 89 ARG A C 1
ATOM 729 O O . ARG A 1 89 ? 13.479 1.540 -24.692 1.00 83.50 89 ARG A O 1
ATOM 736 N N . VAL A 1 90 ? 11.598 0.348 -24.351 1.00 82.00 90 VAL A N 1
ATOM 737 C CA . VAL A 1 90 ? 11.695 -0.450 -25.583 1.00 82.00 90 VAL A CA 1
ATOM 738 C C . VAL A 1 90 ? 11.631 0.442 -26.826 1.00 82.00 90 VAL A C 1
ATOM 740 O O . VAL A 1 90 ? 12.425 0.256 -27.750 1.00 82.00 90 VAL A O 1
ATOM 743 N N . GLU A 1 91 ? 10.762 1.456 -26.853 1.00 84.56 91 GLU A N 1
ATOM 744 C CA . GLU A 1 91 ? 10.701 2.421 -27.960 1.00 84.56 91 GLU A CA 1
ATOM 745 C C . GLU A 1 91 ? 12.008 3.211 -28.120 1.00 84.56 91 GLU A C 1
ATOM 747 O O . GLU A 1 91 ? 12.481 3.427 -29.242 1.00 84.56 91 GLU A O 1
ATOM 752 N N . ARG A 1 92 ? 12.633 3.608 -27.006 1.00 85.00 92 ARG A N 1
ATOM 753 C CA . ARG A 1 92 ? 13.923 4.308 -27.016 1.00 85.00 92 ARG A CA 1
ATOM 754 C C . ARG A 1 92 ? 15.055 3.407 -27.511 1.00 85.00 92 ARG A C 1
ATOM 756 O O . ARG A 1 92 ? 15.876 3.842 -28.319 1.00 85.00 92 ARG A O 1
ATOM 763 N N . GLU A 1 93 ? 15.099 2.154 -27.062 1.00 83.94 93 GLU A N 1
ATOM 764 C CA . GLU A 1 93 ? 16.084 1.168 -27.519 1.00 83.94 93 GLU A CA 1
ATOM 765 C C . GLU A 1 93 ? 15.923 0.859 -29.019 1.00 83.94 93 GLU A C 1
ATOM 767 O O . GLU A 1 93 ? 16.916 0.853 -29.753 1.00 83.94 93 GLU A O 1
ATOM 772 N N . MET A 1 94 ? 14.684 0.700 -29.500 1.00 85.50 94 MET A N 1
ATOM 773 C CA . MET A 1 94 ? 14.364 0.524 -30.923 1.00 85.50 94 MET A CA 1
ATOM 774 C C . MET A 1 94 ? 14.836 1.715 -31.762 1.00 85.50 94 MET A C 1
ATOM 776 O O . MET A 1 94 ? 15.528 1.521 -32.763 1.00 85.50 94 MET A O 1
ATOM 780 N N . ARG A 1 95 ? 14.522 2.950 -31.348 1.00 86.19 95 ARG A N 1
ATOM 781 C CA . ARG A 1 95 ? 14.941 4.164 -32.069 1.00 86.19 95 ARG A CA 1
ATOM 782 C C . ARG A 1 95 ? 16.463 4.246 -32.186 1.00 86.19 95 ARG A C 1
ATOM 784 O O . ARG A 1 95 ? 16.983 4.388 -33.289 1.00 86.19 95 ARG A O 1
ATOM 791 N N . ASN A 1 96 ? 17.171 4.033 -31.077 1.00 87.25 96 ASN A N 1
ATOM 792 C CA . ASN A 1 96 ? 18.634 4.019 -31.053 1.00 87.25 96 ASN A CA 1
ATOM 793 C C . ASN A 1 96 ? 19.226 2.925 -31.959 1.00 87.25 96 ASN A C 1
ATOM 795 O O . ASN A 1 96 ? 20.276 3.119 -32.575 1.00 87.25 96 ASN A O 1
ATOM 799 N N . TYR A 1 97 ? 18.586 1.755 -32.029 1.00 87.00 97 TYR A N 1
ATOM 800 C CA . TYR A 1 97 ? 19.016 0.674 -32.911 1.00 87.00 97 TYR A CA 1
ATOM 801 C C . TYR A 1 97 ? 18.861 1.052 -34.388 1.00 87.00 97 TYR A C 1
ATOM 803 O O . TYR A 1 97 ? 19.800 0.862 -35.167 1.00 87.00 97 TYR A O 1
ATOM 811 N N . PHE A 1 98 ? 17.706 1.601 -34.774 1.00 83.12 98 PHE A N 1
ATOM 812 C CA . PHE A 1 98 ? 17.448 2.005 -36.155 1.00 83.12 98 PHE A CA 1
ATOM 813 C C . PHE A 1 98 ? 18.346 3.162 -36.593 1.00 83.12 98 PHE A C 1
ATOM 815 O O . PHE A 1 98 ? 18.956 3.056 -37.655 1.00 83.12 98 PHE A O 1
ATOM 822 N N . GLU A 1 99 ? 18.540 4.184 -35.757 1.00 87.00 99 GLU A N 1
ATOM 823 C CA . GLU A 1 99 ? 19.456 5.297 -36.051 1.00 87.00 99 GLU A CA 1
ATOM 824 C C . GLU A 1 99 ? 20.884 4.798 -36.325 1.00 87.00 99 GLU A C 1
ATOM 826 O O . GLU A 1 99 ? 21.486 5.137 -37.347 1.00 87.00 99 GLU A O 1
ATOM 831 N N . LYS A 1 100 ? 21.407 3.887 -35.491 1.00 84.38 100 LYS A N 1
ATOM 832 C CA . LYS A 1 100 ? 22.732 3.278 -35.712 1.00 84.38 100 LYS A CA 1
ATOM 833 C C . LYS A 1 100 ? 2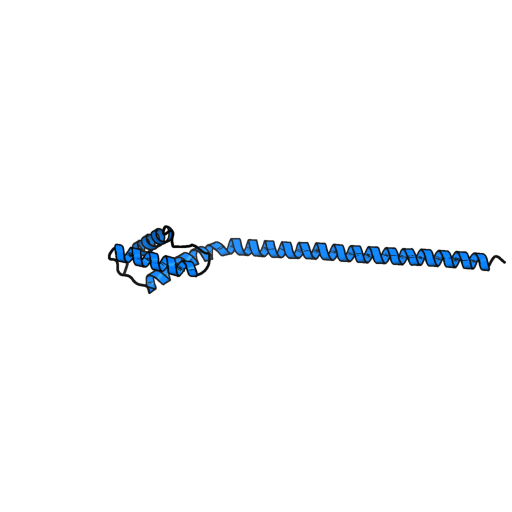2.802 2.455 -36.997 1.00 84.38 100 LYS A C 1
ATOM 835 O O . LYS A 1 100 ? 23.847 2.404 -37.651 1.00 84.38 100 LYS A O 1
ATOM 840 N N . LYS A 1 101 ? 21.719 1.764 -37.365 1.00 82.06 101 LYS A N 1
ATOM 841 C CA . LYS A 1 101 ? 21.657 0.993 -38.616 1.00 82.06 101 LYS A CA 1
ATOM 842 C C . LYS A 1 101 ? 21.619 1.908 -39.834 1.00 82.06 101 LYS A C 1
ATOM 844 O O . LYS A 1 101 ? 22.337 1.634 -40.795 1.00 82.06 101 LYS A O 1
ATOM 849 N N . GLU A 1 102 ? 20.840 2.981 -39.793 1.00 81.25 102 GLU A N 1
ATOM 850 C CA . GLU A 1 102 ? 20.783 3.976 -40.863 1.00 81.25 102 GLU A CA 1
ATOM 851 C C . GLU A 1 102 ? 22.130 4.672 -41.053 1.00 81.25 102 GLU A C 1
ATOM 853 O O . GLU A 1 102 ? 22.609 4.786 -42.184 1.00 81.25 102 GLU A O 1
ATOM 858 N N . GLU A 1 103 ? 22.798 5.046 -39.961 1.00 83.62 103 GLU A N 1
ATOM 859 C CA . GLU A 1 103 ? 24.138 5.630 -40.004 1.00 83.62 103 GLU A CA 1
ATOM 860 C C . GLU A 1 103 ? 25.160 4.658 -40.617 1.00 83.62 103 GLU A C 1
ATOM 862 O O . GLU A 1 103 ? 25.909 5.021 -41.528 1.00 83.62 103 GLU A O 1
ATOM 867 N N . ALA A 1 104 ? 25.135 3.383 -40.215 1.00 81.81 104 ALA A N 1
ATOM 868 C CA . ALA A 1 104 ? 26.007 2.359 -40.788 1.00 81.81 104 ALA A CA 1
ATOM 869 C C . ALA A 1 104 ? 25.749 2.127 -42.291 1.00 81.81 104 ALA A C 1
ATOM 871 O O 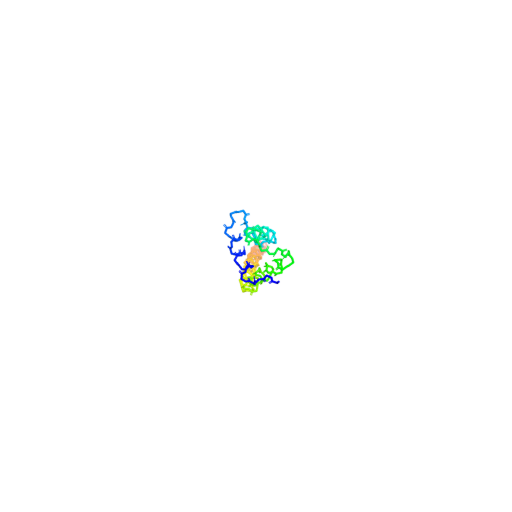. ALA A 1 104 ? 26.692 1.940 -43.068 1.00 81.81 104 ALA A O 1
ATOM 872 N N . I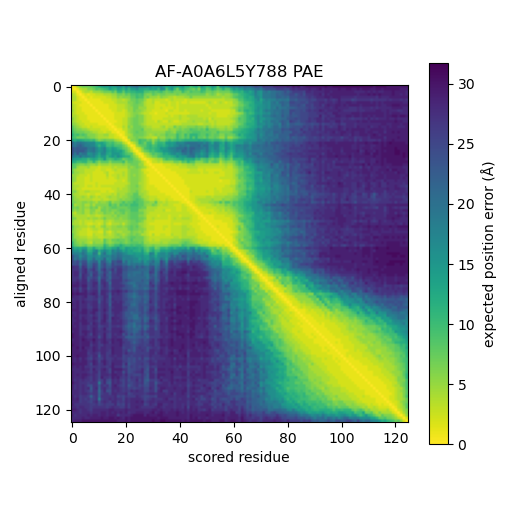LE A 1 105 ? 24.485 2.150 -42.727 1.00 83.06 105 ILE A N 1
ATOM 873 C CA . ILE A 1 105 ? 24.114 2.043 -44.147 1.00 83.06 105 ILE A CA 1
ATOM 874 C C . ILE A 1 105 ? 24.605 3.271 -44.921 1.00 83.06 105 ILE A C 1
ATOM 876 O O . ILE A 1 105 ? 25.169 3.128 -46.010 1.00 83.06 105 ILE A O 1
ATOM 880 N N . ARG A 1 106 ? 24.436 4.471 -44.358 1.00 80.62 106 ARG A N 1
ATOM 881 C CA . ARG A 1 106 ? 24.910 5.725 -44.952 1.00 80.62 106 ARG A CA 1
ATOM 882 C C . ARG A 1 106 ? 26.423 5.706 -45.153 1.00 80.62 106 ARG A C 1
ATOM 884 O O . ARG A 1 106 ?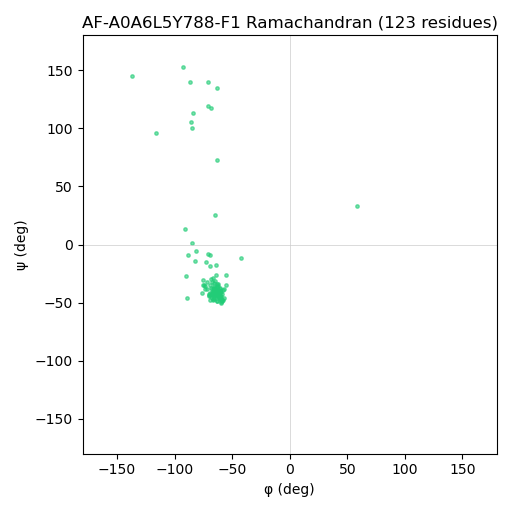 26.885 6.010 -46.252 1.00 80.62 106 ARG A O 1
ATOM 891 N N . LEU A 1 107 ? 27.185 5.283 -44.145 1.00 80.00 107 LEU A N 1
ATOM 892 C CA . LEU A 1 107 ? 28.642 5.151 -44.238 1.00 80.00 107 LEU A CA 1
ATOM 893 C C . LEU A 1 107 ? 29.060 4.160 -45.331 1.00 80.00 107 LEU A C 1
ATOM 895 O O . LEU A 1 107 ? 29.930 4.476 -46.142 1.00 80.00 107 LEU A O 1
ATOM 899 N N . LYS A 1 108 ? 28.402 2.996 -45.418 1.00 80.81 108 LYS A N 1
ATOM 900 C CA . LYS A 1 108 ? 28.671 2.020 -46.488 1.00 80.81 108 LYS A CA 1
ATOM 901 C C . LYS A 1 108 ? 28.401 2.587 -47.881 1.00 80.81 108 LYS A C 1
ATOM 903 O O . LYS A 1 108 ? 29.194 2.348 -48.786 1.00 80.81 108 LYS A O 1
ATOM 908 N N . ARG A 1 109 ? 27.320 3.353 -48.064 1.00 79.25 109 ARG A N 1
ATOM 909 C CA . ARG A 1 109 ? 27.024 4.017 -49.347 1.00 79.25 109 ARG A CA 1
ATOM 910 C C . ARG A 1 109 ? 28.100 5.025 -49.735 1.00 79.25 109 ARG A C 1
ATOM 912 O O . ARG A 1 109 ? 28.534 5.022 -50.881 1.00 79.25 109 ARG A O 1
ATOM 919 N N . ILE A 1 110 ? 28.560 5.842 -48.787 1.00 81.31 110 ILE A N 1
ATOM 920 C CA . ILE A 1 110 ? 29.645 6.805 -49.024 1.00 81.31 110 ILE A CA 1
ATOM 921 C C . ILE A 1 110 ? 30.934 6.071 -49.422 1.00 81.31 110 ILE A C 1
ATOM 923 O O . ILE A 1 110 ? 31.579 6.447 -50.395 1.00 81.31 110 ILE A O 1
ATOM 927 N N . GLN A 1 111 ? 31.282 4.987 -48.723 1.00 78.88 111 GLN A N 1
ATOM 928 C CA . GLN A 1 111 ? 32.462 4.182 -49.052 1.00 78.88 111 GLN A CA 1
ATOM 929 C C . GLN A 1 111 ? 32.379 3.545 -50.444 1.00 78.88 111 GLN A C 1
ATOM 931 O O . GLN A 1 111 ? 33.377 3.527 -51.161 1.00 78.88 111 GLN A O 1
ATOM 936 N N . LEU A 1 112 ? 31.211 3.023 -50.829 1.00 82.62 112 LEU A N 1
ATOM 937 C CA . LEU A 1 112 ? 30.994 2.475 -52.169 1.00 82.62 112 LEU A CA 1
ATOM 938 C C . LEU A 1 112 ? 31.150 3.557 -53.239 1.00 82.62 112 LEU A C 1
ATOM 940 O O . LEU A 1 112 ? 31.885 3.344 -54.196 1.00 82.62 112 L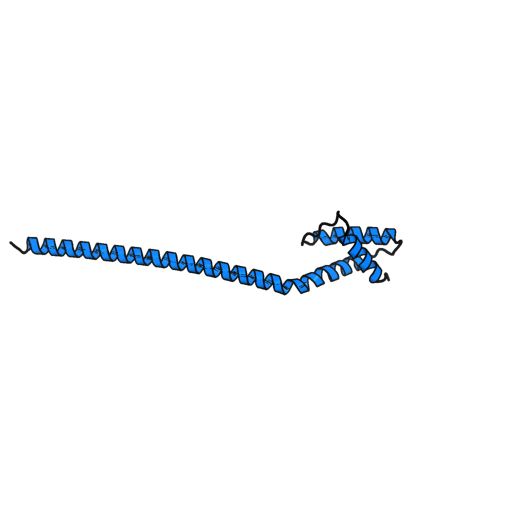EU A O 1
ATOM 944 N N . TYR A 1 113 ? 30.558 4.734 -53.030 1.00 82.06 113 TYR A N 1
ATOM 945 C CA . TYR A 1 113 ? 30.687 5.856 -53.958 1.00 82.06 113 TYR A CA 1
ATOM 946 C C . TYR A 1 113 ? 32.147 6.294 -54.145 1.00 82.06 113 TYR A C 1
ATOM 948 O O . TYR A 1 113 ? 32.595 6.474 -55.273 1.00 82.06 113 TYR A O 1
ATOM 956 N N . ILE A 1 114 ? 32.917 6.407 -53.057 1.00 83.25 114 ILE A N 1
ATOM 957 C CA . ILE A 1 114 ? 34.350 6.740 -53.127 1.00 83.25 114 ILE A CA 1
ATOM 958 C C . ILE A 1 114 ? 35.119 5.678 -53.925 1.00 83.25 114 ILE A C 1
ATOM 960 O O . ILE A 1 114 ? 35.924 6.025 -54.785 1.00 83.25 114 ILE A O 1
ATOM 964 N N . LYS A 1 115 ? 34.857 4.386 -53.679 1.00 82.19 115 LYS A N 1
ATOM 965 C CA . LYS A 1 115 ? 35.496 3.290 -54.426 1.00 82.19 115 LYS A CA 1
ATOM 966 C C . LYS A 1 115 ? 35.155 3.322 -55.915 1.00 82.19 115 LYS A C 1
ATOM 968 O O . LYS A 1 115 ? 36.040 3.110 -56.736 1.00 82.19 115 LYS A O 1
ATOM 973 N N . GLU A 1 116 ? 33.899 3.585 -56.262 1.00 84.19 116 GLU A N 1
ATOM 974 C CA . GLU A 1 116 ? 33.460 3.694 -57.656 1.00 84.19 116 GLU A CA 1
ATOM 975 C C . GLU A 1 116 ? 34.095 4.890 -58.374 1.00 84.19 116 GLU A C 1
ATOM 977 O O . GLU A 1 116 ? 34.448 4.769 -59.544 1.00 84.19 116 GLU A O 1
ATOM 982 N N . GLN A 1 117 ? 34.270 6.027 -57.694 1.00 78.88 117 GLN A N 1
ATOM 983 C CA . GLN A 1 117 ? 34.954 7.192 -58.265 1.00 78.88 117 GLN A CA 1
ATOM 984 C C . GLN A 1 117 ? 36.449 6.924 -58.478 1.00 78.88 117 GLN A C 1
ATOM 986 O O . GLN A 1 117 ? 36.951 7.158 -59.572 1.00 78.88 117 GLN A O 1
ATOM 991 N N . ALA A 1 118 ? 37.132 6.333 -57.493 1.00 79.44 118 ALA A N 1
ATOM 992 C CA . ALA A 1 118 ? 38.540 5.955 -57.628 1.00 79.44 118 ALA A CA 1
ATOM 993 C C . ALA A 1 118 ? 38.763 4.941 -58.768 1.00 79.44 118 ALA A C 1
ATOM 995 O O . ALA A 1 118 ? 39.695 5.082 -59.553 1.00 79.44 118 ALA A O 1
ATOM 996 N N . ALA A 1 119 ? 37.872 3.953 -58.915 1.00 79.38 119 ALA A N 1
ATOM 997 C CA . ALA A 1 119 ? 37.932 2.990 -60.016 1.00 79.38 119 ALA A CA 1
ATOM 998 C C . ALA A 1 119 ? 37.698 3.644 -61.391 1.00 79.38 119 ALA A C 1
ATOM 1000 O O . ALA A 1 119 ? 38.320 3.241 -62.372 1.00 79.38 119 ALA A O 1
ATOM 1001 N N . LYS A 1 120 ? 36.826 4.660 -61.473 1.00 76.81 120 LYS A N 1
ATOM 1002 C CA . LYS A 1 120 ? 36.607 5.433 -62.705 1.00 76.81 120 LYS A CA 1
ATOM 1003 C C . LYS A 1 120 ? 37.827 6.271 -63.083 1.00 76.81 120 LYS A C 1
ATOM 1005 O O . LYS A 1 120 ? 38.169 6.300 -64.262 1.00 76.81 120 LYS A O 1
ATOM 1010 N N . GLU A 1 121 ? 38.491 6.891 -62.110 1.00 72.69 121 GLU A N 1
ATOM 1011 C CA . GLU A 1 121 ? 39.735 7.646 -62.319 1.00 72.69 121 GLU A CA 1
ATOM 1012 C C . GLU A 1 121 ? 40.897 6.745 -62.776 1.00 72.69 121 GLU A C 1
ATOM 1014 O O . GLU A 1 121 ? 41.641 7.136 -63.675 1.00 72.69 121 GLU A O 1
ATOM 1019 N N . ASP A 1 122 ? 41.007 5.519 -62.251 1.00 64.00 122 ASP A N 1
ATOM 1020 C CA . ASP A 1 122 ? 42.012 4.535 -62.694 1.00 64.00 122 ASP A 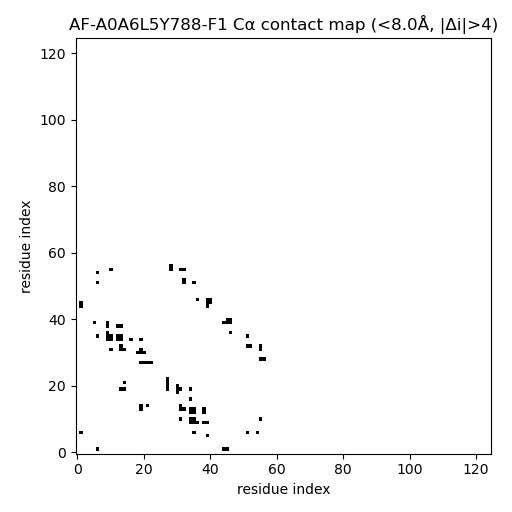CA 1
ATOM 1021 C C . ASP A 1 122 ? 41.707 3.944 -64.085 1.00 64.00 122 ASP A C 1
ATOM 1023 O O . ASP A 1 122 ? 42.624 3.645 -64.847 1.00 64.00 122 ASP A O 1
ATOM 1027 N N . SER A 1 123 ? 40.427 3.801 -64.452 1.00 62.84 123 SER A N 1
ATOM 1028 C CA . SER A 1 123 ? 40.004 3.304 -65.776 1.00 62.84 123 SER A CA 1
ATOM 1029 C C . SER A 1 123 ? 40.006 4.364 -66.890 1.00 62.84 123 SER A C 1
ATOM 1031 O O . SER A 1 123 ? 39.736 4.039 -68.044 1.00 62.84 123 SER A O 1
ATOM 1033 N N . GLY A 1 124 ? 40.267 5.630 -66.547 1.00 58.53 124 GLY A N 1
ATOM 1034 C CA . GLY A 1 124 ? 40.309 6.772 -67.467 1.00 58.53 124 GLY A CA 1
ATOM 1035 C C . GLY A 1 124 ? 41.688 7.069 -68.071 1.00 58.53 124 GLY A C 1
ATOM 1036 O O . GLY A 1 124 ? 41.873 8.156 -68.620 1.00 58.53 124 GLY A O 1
ATOM 1037 N N . LYS A 1 125 ? 42.648 6.142 -67.953 1.00 48.91 125 LYS A N 1
ATOM 1038 C CA . LYS A 1 125 ? 43.945 6.162 -68.648 1.00 48.91 125 LYS A CA 1
ATOM 1039 C C . LYS A 1 125 ? 43.996 5.136 -69.770 1.00 48.91 125 LYS A C 1
ATOM 1041 O O . LYS A 1 125 ? 43.543 3.995 -69.540 1.00 48.91 125 LYS A O 1
#

Radius of gyration: 36.48 Å; Cα contacts (8 Å, |Δi|>4): 51; chains: 1; bounding box: 67×23×106 Å

Foldseek 3Di:
DDDVVLLVVQQVVLVVDPVQDPDLDPVSLVSSLVSSQVSCVVVVHDDDSVVNSVVSCVVSVVVVVVPPVVVVVVVVVVVVVVVVVVVVVVVVVVVVVVVVVVVVVVVVVVVVVVVVVVVVVVVPD

Mean predicted aligned error: 16.9 Å

Secondary structure (DSSP, 8-state):
---HHHHHHHHHHHTT-TT----SSTHHHHHHHHHHHHHHHHTT----HHHHHHHHHHHHHHHHTTTTTHHHHHHHHHHHHHHHHHHHHHHHHHHHHHHHHHHHHHHHHHHHHHHHHHHHHHTT-

Sequence (125 aa):
MVDKKVYQQAFEEALKDPDVKSNETDNADEQIRAAMIRYMEKQNEEVRLKEIGDYIRERTLAEDELLPKSFKEAKADRAALEEAQERERVEREMRNYFEKKEEAIRLKRIQLYIKEQAAKEDSGK